Protein AF-A0A3R7VW88-F1 (afdb_monomer)

Solvent-accessible surface area (backbone atoms only — not comparable to full-atom values): 3238 Å² total; per-residue (Å²): 134,82,86,75,88,72,62,51,75,55,103,87,51,73,48,71,89,86,84,90,88,83,86,78,54,80,91,70,54,91,62,79,46,71,70,56,36,54,52,56,62,73,76,107

Foldseek 3Di:
DDDPPAWDDDPPDIDHDDDDDDDADDVNPPPCDDPNVVVVVVVD

Secondary structure (DSSP, 8-state):
----TT-EEETTEEE----------GGG-S-SSHHHHHHHHHT-

Mean predicted aligned error: 6.69 Å

pLDDT: mean 88.55, std 14.93, range [38.12, 98.19]

Structure (mmCIF, N/CA/C/O backbone):
data_AF-A0A3R7VW88-F1
#
_entry.id   AF-A0A3R7VW88-F1
#
loop_
_atom_site.group_PDB
_atom_site.id
_atom_site.type_symbol
_atom_site.label_atom_id
_atom_site.label_alt_id
_atom_site.label_comp_id
_atom_site.label_asym_id
_atom_site.label_entity_id
_atom_site.label_seq_id
_atom_site.pdbx_PDB_ins_code
_atom_site.Cartn_x
_a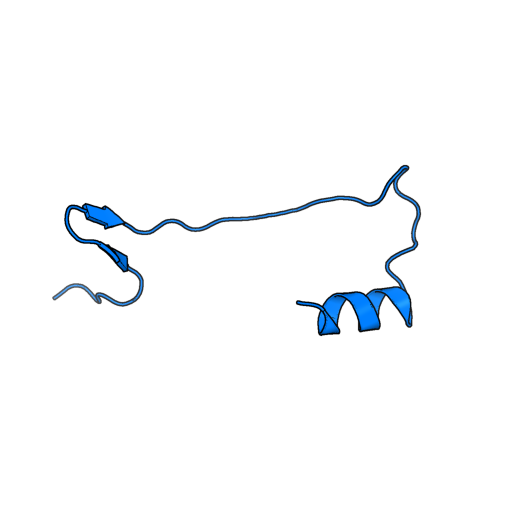tom_site.Cartn_y
_atom_site.Cartn_z
_atom_site.occupancy
_atom_site.B_iso_or_equiv
_atom_site.auth_seq_id
_atom_site.auth_comp_id
_atom_site.auth_asym_id
_atom_site.auth_atom_id
_atom_site.pdbx_PDB_model_num
ATOM 1 N N . MET A 1 1 ? 30.345 -20.683 -13.502 1.00 38.12 1 MET A N 1
ATOM 2 C CA . MET A 1 1 ? 29.341 -19.950 -14.303 1.00 38.12 1 MET A CA 1
ATOM 3 C C . MET A 1 1 ? 28.282 -19.476 -13.317 1.00 38.12 1 MET A C 1
ATOM 5 O O . MET A 1 1 ? 27.740 -20.314 -12.615 1.00 38.12 1 MET A O 1
ATOM 9 N N . VAL A 1 2 ? 28.145 -18.162 -13.117 1.00 44.31 2 VAL A N 1
ATOM 10 C CA . VAL A 1 2 ? 27.371 -17.556 -12.010 1.00 44.31 2 VAL A CA 1
ATOM 11 C C . VAL A 1 2 ? 25.876 -17.556 -12.356 1.00 44.31 2 VAL A C 1
ATOM 13 O O . VAL A 1 2 ? 25.531 -17.195 -13.477 1.00 44.31 2 VAL A O 1
ATOM 16 N N . ASN A 1 3 ? 25.012 -17.976 -11.423 1.00 53.81 3 ASN A N 1
ATOM 17 C CA . ASN A 1 3 ? 23.568 -18.125 -11.651 1.00 53.81 3 ASN A CA 1
ATOM 18 C C . ASN A 1 3 ? 22.889 -16.739 -11.829 1.00 53.81 3 ASN A C 1
ATOM 20 O O . ASN A 1 3 ? 22.964 -15.927 -10.906 1.00 53.81 3 ASN A O 1
ATOM 24 N N . PRO A 1 4 ? 22.253 -16.429 -12.977 1.00 53.56 4 PRO A N 1
ATOM 25 C CA . PRO A 1 4 ? 21.856 -15.066 -13.369 1.00 53.56 4 PRO A CA 1
ATOM 26 C C . PRO A 1 4 ? 20.480 -14.592 -12.853 1.00 53.56 4 PRO A C 1
ATOM 28 O O . PRO A 1 4 ? 19.897 -13.663 -13.405 1.00 53.56 4 PRO A O 1
ATOM 31 N N . GLU A 1 5 ? 19.912 -15.214 -11.823 1.00 62.56 5 GLU A N 1
ATOM 32 C CA . GLU A 1 5 ? 18.446 -15.266 -11.697 1.00 62.56 5 GLU A CA 1
ATOM 33 C C . GLU A 1 5 ? 17.719 -13.993 -11.228 1.00 62.56 5 GLU A C 1
ATOM 35 O O . GLU A 1 5 ? 16.499 -13.944 -11.319 1.00 62.56 5 GLU A O 1
ATOM 40 N N . HIS A 1 6 ? 18.405 -12.939 -10.775 1.00 71.62 6 HIS A N 1
ATOM 41 C CA . HIS A 1 6 ? 17.739 -11.782 -10.140 1.00 71.62 6 HIS A CA 1
ATOM 42 C C . HIS A 1 6 ? 18.160 -10.407 -10.689 1.00 71.62 6 HIS A C 1
ATOM 44 O O . HIS A 1 6 ? 17.990 -9.387 -10.021 1.00 71.62 6 HIS A O 1
ATOM 50 N N . TRP A 1 7 ? 18.759 -10.343 -11.879 1.00 84.12 7 TRP A N 1
ATOM 51 C CA . TRP A 1 7 ? 19.216 -9.073 -12.457 1.00 84.12 7 TRP A CA 1
ATOM 52 C C . TRP A 1 7 ? 18.275 -8.604 -13.565 1.00 84.12 7 TRP A C 1
ATOM 54 O O . TRP A 1 7 ? 18.004 -9.333 -14.517 1.00 84.12 7 TRP A O 1
ATOM 64 N N . ILE A 1 8 ? 17.798 -7.363 -13.456 1.00 88.69 8 ILE A N 1
ATOM 65 C CA . ILE A 1 8 ? 16.950 -6.723 -14.464 1.00 88.69 8 ILE A CA 1
ATOM 66 C C . ILE A 1 8 ? 17.847 -5.878 -15.372 1.00 88.69 8 ILE A C 1
ATOM 68 O O . ILE A 1 8 ? 18.680 -5.106 -14.893 1.00 88.69 8 ILE A O 1
ATOM 72 N N . SER A 1 9 ? 17.682 -6.023 -16.688 1.00 92.12 9 SER A N 1
ATOM 73 C CA . SER A 1 9 ? 18.434 -5.259 -17.691 1.00 92.12 9 SER A CA 1
ATOM 74 C C . SER A 1 9 ? 17.535 -4.217 -18.353 1.00 92.12 9 SER A C 1
ATOM 76 O O . SER A 1 9 ? 16.473 -4.545 -18.876 1.00 92.12 9 SER A O 1
ATOM 78 N N . ALA A 1 10 ? 17.975 -2.963 -18.356 1.00 88.25 10 ALA A N 1
ATOM 79 C CA . ALA A 1 10 ? 17.375 -1.859 -19.094 1.00 88.25 10 ALA A CA 1
ATOM 80 C C . ALA A 1 10 ? 18.334 -1.366 -20.190 1.00 88.25 10 ALA A C 1
ATOM 82 O O . ALA A 1 10 ? 19.488 -1.781 -20.266 1.00 88.25 10 ALA A O 1
ATOM 83 N N . ARG A 1 11 ? 17.866 -0.443 -21.044 1.00 92.12 11 ARG A N 1
ATOM 84 C CA . ARG A 1 11 ? 18.570 -0.013 -22.272 1.00 92.12 11 ARG A CA 1
ATOM 85 C C . ARG A 1 11 ? 20.013 0.489 -22.061 1.00 92.12 11 ARG A C 1
ATOM 87 O O . ARG A 1 11 ? 20.769 0.520 -23.023 1.00 92.12 11 ARG A O 1
ATOM 94 N N . GLY A 1 12 ? 20.383 0.888 -20.842 1.00 95.12 12 GLY A N 1
ATOM 95 C CA . GLY A 1 12 ? 21.726 1.374 -20.505 1.00 95.12 12 GLY A CA 1
ATOM 96 C C . GLY A 1 12 ? 22.237 0.960 -19.124 1.00 95.12 12 GLY A C 1
ATOM 97 O O . GLY A 1 12 ? 23.223 1.525 -18.662 1.00 95.12 12 GLY A O 1
ATOM 98 N N . CYS A 1 13 ? 21.580 0.024 -18.434 1.00 91.75 13 CYS A N 1
ATOM 99 C CA . CYS A 1 13 ? 22.053 -0.450 -17.135 1.00 91.75 13 CYS A CA 1
ATOM 100 C C . CYS A 1 13 ? 21.528 -1.848 -16.808 1.00 91.75 13 CYS A C 1
ATOM 102 O O . CYS A 1 13 ? 20.479 -2.268 -17.292 1.00 91.75 13 CYS A O 1
ATOM 104 N N . VAL A 1 14 ? 22.260 -2.543 -15.945 1.00 92.75 14 VAL A N 1
ATOM 105 C CA . VAL A 1 14 ? 21.830 -3.788 -15.310 1.00 92.75 14 VAL A CA 1
ATOM 106 C C . VAL A 1 14 ? 21.790 -3.518 -13.817 1.00 92.75 14 VAL A C 1
ATOM 108 O O . VAL A 1 14 ? 22.744 -2.966 -13.267 1.00 92.75 14 VAL A O 1
ATOM 111 N N . TYR A 1 15 ? 20.680 -3.850 -13.168 1.00 91.00 15 TYR A N 1
ATOM 112 C CA . TYR A 1 15 ? 20.488 -3.568 -11.752 1.00 91.00 15 TYR A CA 1
ATOM 113 C C . TYR A 1 15 ? 19.804 -4.720 -11.023 1.00 91.00 15 TYR A C 1
ATOM 115 O O . TYR A 1 15 ? 19.083 -5.532 -11.600 1.00 91.00 15 TYR A O 1
ATOM 123 N N . ASN A 1 16 ? 20.034 -4.759 -9.714 1.00 92.81 16 ASN A N 1
ATOM 124 C CA . ASN A 1 16 ? 19.379 -5.658 -8.779 1.00 92.81 16 ASN A CA 1
ATOM 125 C C . ASN A 1 16 ? 19.017 -4.842 -7.539 1.00 92.81 16 ASN A C 1
ATOM 127 O O . ASN A 1 16 ? 19.891 -4.510 -6.737 1.00 92.81 16 ASN A O 1
ATOM 131 N N . VAL A 1 17 ? 17.748 -4.455 -7.431 1.00 89.50 17 VAL A N 1
ATOM 132 C CA . VAL A 1 17 ? 17.273 -3.561 -6.373 1.00 89.50 17 VAL A CA 1
ATOM 133 C C . VAL A 1 17 ? 16.180 -4.270 -5.587 1.00 89.50 17 VAL A C 1
ATOM 135 O O . VAL A 1 17 ? 15.118 -4.571 -6.123 1.00 89.50 17 VAL A O 1
ATOM 138 N N . ASN A 1 18 ? 16.458 -4.527 -4.309 1.00 92.12 18 ASN A N 1
ATOM 139 C CA . ASN A 1 18 ? 15.550 -5.200 -3.384 1.00 92.12 18 ASN A CA 1
ATOM 140 C C . ASN A 1 18 ? 15.101 -4.207 -2.309 1.00 92.12 18 ASN A C 1
ATOM 142 O O . ASN A 1 18 ? 15.928 -3.474 -1.763 1.00 92.12 18 ASN A O 1
ATOM 146 N N . TYR A 1 19 ? 13.807 -4.197 -1.986 1.00 91.00 19 TYR A N 1
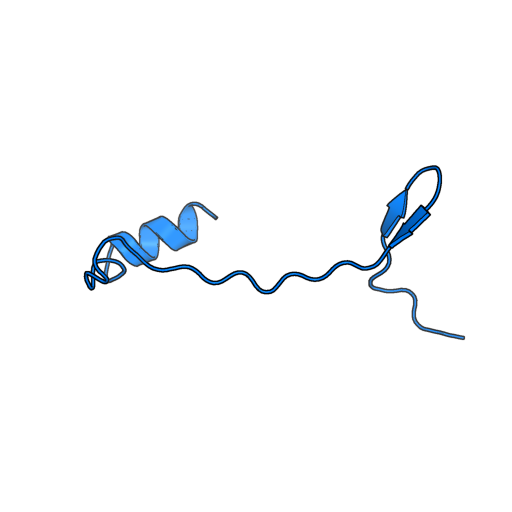ATOM 147 C CA . TYR A 1 19 ? 13.224 -3.277 -1.010 1.00 91.00 19 TYR A CA 1
ATOM 148 C C . TYR A 1 19 ? 12.598 -4.037 0.158 1.00 91.00 19 TYR A C 1
ATOM 150 O O . TYR A 1 19 ? 11.858 -4.996 -0.041 1.00 91.00 19 TYR A O 1
ATOM 158 N N . HIS A 1 20 ? 12.846 -3.562 1.378 1.00 95.25 20 HIS A N 1
ATOM 159 C CA . HIS A 1 20 ? 12.116 -3.981 2.571 1.00 95.25 20 HIS A CA 1
ATOM 160 C C . HIS A 1 20 ? 11.244 -2.815 3.042 1.00 95.25 20 HIS A C 1
ATOM 162 O O . HIS A 1 20 ? 11.743 -1.855 3.631 1.00 95.25 20 HIS A O 1
ATOM 168 N N . PHE A 1 21 ? 9.949 -2.874 2.727 1.00 94.50 21 PHE A N 1
ATOM 169 C CA . PHE A 1 21 ? 9.003 -1.803 3.024 1.00 94.50 21 PHE A CA 1
ATOM 170 C C . PHE A 1 21 ? 8.122 -2.169 4.219 1.00 94.50 21 PHE A C 1
ATOM 172 O O . PHE A 1 21 ? 7.428 -3.182 4.208 1.00 94.50 21 PHE A O 1
ATOM 179 N N . VAL A 1 22 ? 8.140 -1.322 5.248 1.00 96.38 22 VAL A N 1
ATOM 180 C CA . VAL A 1 22 ? 7.344 -1.481 6.470 1.00 96.38 22 VAL A CA 1
ATOM 181 C C . VAL A 1 22 ? 6.690 -0.146 6.795 1.00 96.38 22 VAL A C 1
ATOM 183 O O . VAL A 1 22 ? 7.330 0.901 6.730 1.00 96.38 22 VAL A O 1
ATOM 186 N N . TRP A 1 23 ? 5.415 -0.178 7.172 1.00 96.00 23 TRP A N 1
ATOM 187 C CA . TRP A 1 23 ? 4.661 1.009 7.565 1.00 96.00 23 TRP A CA 1
ATOM 188 C C . TRP A 1 23 ? 3.775 0.724 8.779 1.00 96.00 23 TRP A C 1
ATOM 190 O O . TRP A 1 23 ? 3.705 -0.392 9.294 1.00 96.00 23 TRP A O 1
ATOM 200 N N . SER A 1 24 ? 3.115 1.761 9.289 1.00 96.12 24 SER A N 1
ATOM 201 C CA . SER A 1 24 ? 2.193 1.659 10.420 1.00 96.12 24 SER A CA 1
ATOM 202 C C . SER A 1 24 ? 0.944 2.493 10.183 1.00 96.12 24 SER A C 1
ATOM 204 O O . SER A 1 24 ? 0.962 3.511 9.497 1.00 96.12 24 SER A O 1
ATOM 206 N N . VAL A 1 25 ? -0.154 2.057 10.787 1.00 97.25 25 VAL A N 1
ATOM 207 C CA . VAL A 1 25 ? -1.441 2.757 10.755 1.00 97.25 25 VAL A CA 1
A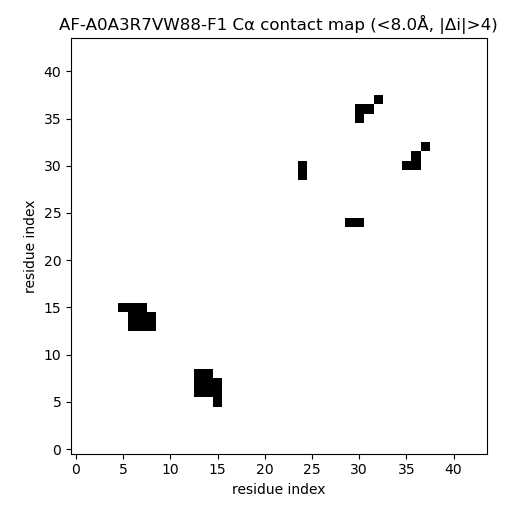TOM 208 C C . VAL A 1 25 ? -1.430 4.029 11.599 1.00 97.25 25 VAL A C 1
ATOM 210 O O . VAL A 1 25 ? -0.721 4.138 12.606 1.00 97.25 25 VAL A O 1
ATOM 213 N N . LYS A 1 26 ? -2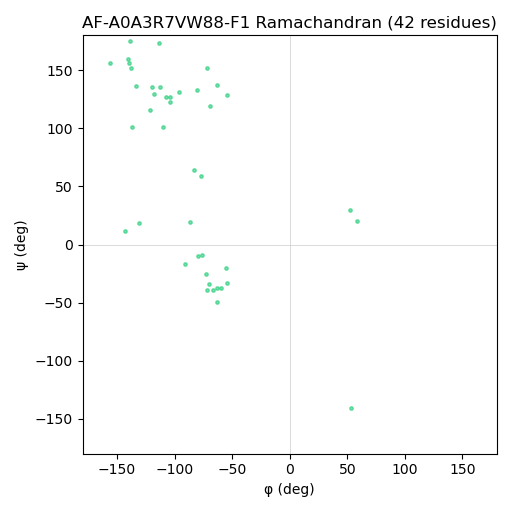.269 4.997 11.213 1.00 97.94 26 LYS A N 1
ATOM 214 C CA . LYS A 1 26 ? -2.392 6.287 11.903 1.00 97.94 26 LYS A CA 1
ATOM 215 C C . LYS A 1 26 ? -2.694 6.079 13.395 1.00 97.94 26 LYS A C 1
ATOM 217 O O . LYS A 1 26 ? -3.620 5.351 13.754 1.00 97.94 26 LYS A O 1
ATOM 222 N N . TYR A 1 27 ? -1.911 6.727 14.261 1.00 98.19 27 TYR A N 1
ATOM 223 C CA . TYR A 1 27 ? -1.981 6.606 15.728 1.00 98.19 27 TYR A CA 1
ATOM 224 C C . TYR A 1 27 ? -1.789 5.177 16.281 1.00 98.19 27 TYR A C 1
ATOM 226 O O . TYR A 1 27 ? -2.212 4.901 17.399 1.00 98.19 27 TYR A O 1
ATOM 234 N N . ARG A 1 28 ? -1.178 4.256 15.516 1.00 95.44 28 ARG A N 1
ATOM 235 C CA . ARG A 1 28 ? -0.952 2.843 15.896 1.00 95.44 28 ARG A CA 1
ATOM 236 C C . ARG A 1 28 ? -2.210 2.098 16.374 1.00 95.44 28 ARG A C 1
ATOM 238 O O . ARG A 1 28 ? -2.125 1.182 17.191 1.00 95.44 28 ARG A O 1
ATOM 245 N N . ARG A 1 29 ? -3.390 2.481 15.880 1.00 97.12 29 ARG A N 1
ATOM 246 C CA . ARG A 1 29 ? -4.645 1.781 16.193 1.00 97.12 29 ARG A CA 1
ATOM 247 C C . ARG A 1 29 ? -4.594 0.346 15.671 1.00 97.12 29 ARG A C 1
ATOM 249 O O . ARG A 1 29 ? -4.198 0.133 14.537 1.00 97.12 29 ARG A O 1
ATOM 256 N N . LYS A 1 30 ? -5.049 -0.641 16.439 1.00 96.81 30 LYS A N 1
ATOM 257 C CA . LYS A 1 30 ? -5.051 -2.057 16.019 1.00 96.81 30 LYS A CA 1
ATOM 258 C C . LYS A 1 30 ? -6.197 -2.373 15.040 1.00 96.81 30 LYS A C 1
ATOM 260 O O . LYS A 1 30 ? -7.058 -3.183 15.345 1.00 96.81 30 LYS A O 1
ATOM 265 N N . VAL A 1 31 ? -6.232 -1.688 13.894 1.00 96.88 31 VAL A N 1
ATOM 266 C CA . VAL A 1 31 ? -7.307 -1.799 12.884 1.00 96.88 31 VAL A CA 1
ATOM 267 C C . VAL A 1 31 ? -7.042 -2.857 11.814 1.00 96.88 31 VAL A C 1
ATOM 269 O O . VAL A 1 31 ? -7.968 -3.263 11.130 1.00 96.88 31 VAL A O 1
ATOM 272 N N . LEU A 1 32 ? -5.796 -3.316 11.663 1.00 96.19 32 LEU A N 1
ATOM 273 C CA . LEU A 1 32 ? -5.422 -4.361 10.702 1.00 96.19 32 LEU A CA 1
ATOM 274 C C . LEU A 1 32 ? -5.705 -5.753 11.283 1.00 96.19 32 LEU A C 1
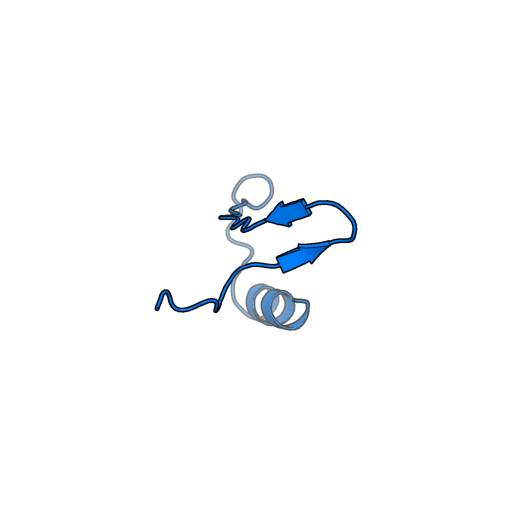ATOM 276 O O . LEU A 1 32 ? -4.786 -6.525 11.543 1.00 96.19 32 LEU A O 1
ATOM 280 N N . VAL A 1 33 ? -6.980 -6.043 11.536 1.00 97.19 33 VAL A N 1
ATOM 281 C CA . VAL A 1 33 ? -7.478 -7.318 12.078 1.00 97.19 33 VAL A CA 1
ATOM 282 C C . VAL A 1 33 ? -8.791 -7.708 11.390 1.00 97.19 33 VAL A C 1
ATOM 284 O O . VAL A 1 33 ? -9.460 -6.839 10.829 1.00 97.19 33 VAL A O 1
ATOM 287 N N . GLY A 1 34 ? -9.159 -8.994 11.439 1.00 97.38 34 GLY A N 1
ATOM 288 C CA . GLY A 1 34 ? -10.393 -9.516 10.830 1.00 97.38 34 GLY A CA 1
ATOM 289 C C . GLY A 1 34 ? -10.531 -9.140 9.351 1.00 97.38 34 GLY A C 1
ATOM 290 O O . GLY A 1 34 ? -9.531 -9.065 8.635 1.00 97.38 34 GLY A O 1
ATOM 291 N N . ASP A 1 35 ? -11.754 -8.815 8.938 1.00 97.38 35 ASP A N 1
ATOM 292 C CA . ASP A 1 35 ? -12.124 -8.476 7.558 1.00 97.38 35 ASP A CA 1
ATOM 293 C C . ASP A 1 35 ? -11.274 -7.339 6.963 1.00 97.38 35 ASP A C 1
ATOM 295 O O . ASP A 1 35 ? -10.956 -7.343 5.776 1.00 97.38 35 ASP A O 1
ATOM 299 N N . VAL A 1 36 ? -10.846 -6.368 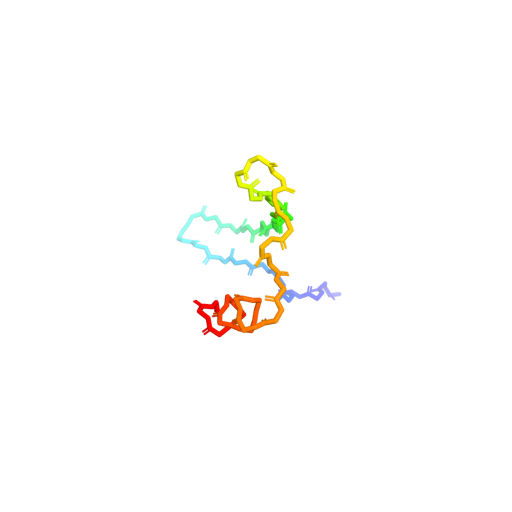7.783 1.00 96.62 36 VAL A N 1
ATOM 300 C CA . VAL A 1 36 ? -9.989 -5.258 7.324 1.00 96.62 36 VAL A CA 1
ATOM 301 C C . VAL A 1 36 ? -8.609 -5.771 6.905 1.00 96.62 36 VAL A C 1
ATOM 303 O O . VAL A 1 36 ? -8.044 -5.293 5.921 1.00 96.62 36 VAL A O 1
ATOM 306 N N . ALA A 1 37 ? -8.058 -6.743 7.636 1.00 97.00 37 ALA A N 1
ATOM 307 C CA . ALA A 1 37 ? -6.788 -7.368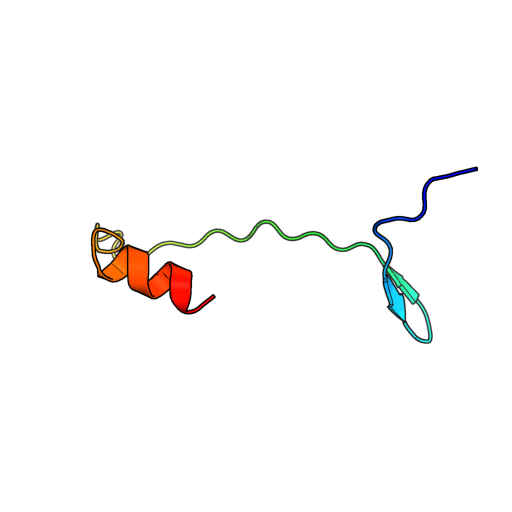 7.278 1.00 97.00 37 ALA A CA 1
ATOM 308 C C . ALA A 1 37 ? -6.924 -8.276 6.052 1.00 97.00 37 ALA A C 1
ATOM 310 O O . ALA A 1 37 ? -6.023 -8.281 5.215 1.00 97.00 37 ALA A O 1
ATOM 311 N N . GLU A 1 38 ? -8.025 -9.022 5.936 1.00 97.94 38 GLU A N 1
ATOM 312 C CA . GLU A 1 38 ? -8.283 -9.873 4.769 1.00 97.94 38 GLU A CA 1
ATOM 313 C C . GLU A 1 38 ? -8.424 -9.033 3.505 1.00 97.94 38 GLU A C 1
ATOM 315 O O . GLU A 1 38 ? -7.676 -9.235 2.548 1.00 97.94 38 GLU A O 1
ATOM 320 N N . ARG A 1 39 ? -9.255 -7.986 3.550 1.00 97.00 39 ARG A N 1
ATOM 321 C CA . ARG A 1 39 ? -9.437 -7.085 2.413 1.00 97.00 39 ARG A CA 1
ATOM 322 C C . ARG A 1 39 ? -8.140 -6.397 1.991 1.00 97.00 39 ARG A C 1
ATOM 324 O O . ARG A 1 39 ? -7.912 -6.205 0.801 1.00 97.00 39 ARG A O 1
ATOM 331 N N . LEU A 1 40 ? -7.280 -6.022 2.942 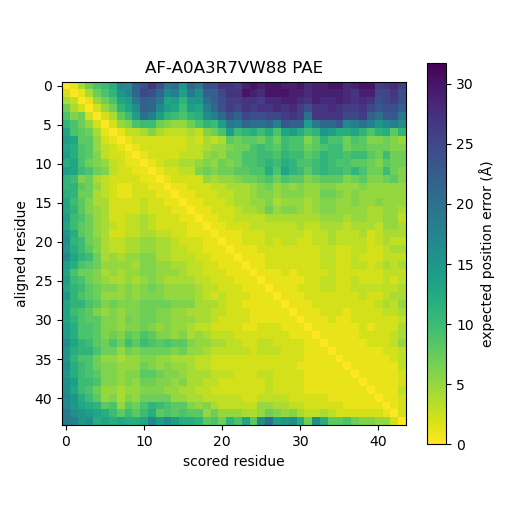1.00 95.88 40 LEU A N 1
ATOM 332 C CA . LEU A 1 40 ? -5.981 -5.419 2.627 1.00 95.88 40 LEU A CA 1
ATOM 333 C C . LEU A 1 40 ? -5.068 -6.382 1.854 1.00 95.88 40 LEU A C 1
ATOM 335 O O . LEU A 1 40 ? -4.348 -5.933 0.968 1.00 95.88 40 LEU A O 1
ATOM 339 N N . ARG A 1 41 ? -5.093 -7.681 2.176 1.00 94.94 41 ARG A N 1
ATOM 340 C CA . ARG A 1 41 ? -4.297 -8.696 1.467 1.00 94.94 41 ARG A CA 1
ATOM 341 C C . ARG A 1 41 ? -4.808 -8.944 0.050 1.00 94.94 41 ARG A C 1
ATOM 343 O O . ARG A 1 41 ? -3.995 -9.203 -0.818 1.00 94.94 41 ARG A O 1
ATOM 350 N N . GLU A 1 42 ? -6.118 -8.853 -0.180 1.00 97.06 42 GLU A N 1
ATOM 351 C CA . GLU A 1 42 ? -6.723 -9.020 -1.514 1.00 97.06 42 GLU A CA 1
ATOM 352 C C . GLU A 1 42 ? -6.474 -7.843 -2.465 1.00 97.06 42 GLU A C 1
ATOM 354 O O . GLU A 1 42 ? -6.575 -7.992 -3.679 1.00 97.06 42 GLU A O 1
ATOM 359 N N . LEU A 1 43 ? -6.242 -6.647 -1.920 1.00 94.06 43 LEU A N 1
ATOM 360 C CA . LEU A 1 43 ? -5.996 -5.436 -2.708 1.00 94.06 43 LEU A CA 1
ATOM 361 C C . LEU A 1 43 ? -4.555 -5.335 -3.230 1.00 94.06 43 LEU A C 1
ATOM 363 O O . LEU A 1 43 ? -4.277 -4.423 -4.012 1.00 94.06 43 LEU A O 1
ATOM 367 N N . HIS A 1 44 ? -3.654 -6.202 -2.765 1.00 74.19 44 HIS A N 1
ATOM 368 C CA . HIS A 1 44 ? 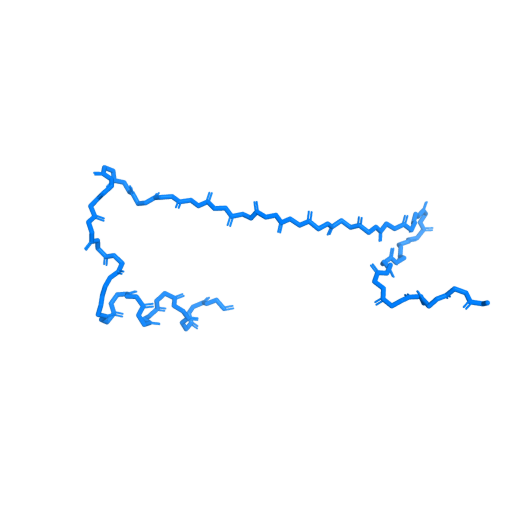-2.248 -6.241 -3.157 1.00 74.19 44 HIS A CA 1
ATOM 369 C C . HIS A 1 44 ? -1.986 -7.398 -4.118 1.00 74.19 44 HIS A C 1
ATOM 371 O O . HIS A 1 44 ? -1.242 -7.165 -5.095 1.00 74.19 44 HIS A O 1
#

Sequence (44 aa):
MVNPEHWISARGCVYNVNYHFVWSVKYRRKVLVGDVAERLRELH

Radius of gyration: 18.17 Å; Cα contacts (8 Å, |Δi|>4): 15; chains: 1; bounding box: 42×27×38 Å